Protein AF-A0A7R9ZR74-F1 (afdb_monomer_lite)

Secondary structure (DSSP, 8-state):
-HHHHHHHHHHHHHHHTTTTS-HHHHHHHHHHHHHHHHHHHH-GGGTT--HHHHHHHHHHHHHHTSTT--HHHHHHHHHHHHHHTT----HHHHHHHHHHHHHHHHHTT----TTS-HHHHHHHHHHHTT--STT----------------------

Sequence (157 aa):
THPRTSRMFAHYMLQLLSSSFDANLLETVKECIDIQMDHTMQHYAFVGVDASAIAMASILNALSCIPQISCDMLFQMEQLLAYATQLPCQSQSIRELRRELSVVLAQQNFQVDACIDKESALAAANKYGQQSWQQQQCKSTTSSRSVENSPTSTVRI

Structure (mmCIF, N/CA/C/O backbone):
data_AF-A0A7R9ZR74-F1
#
_entry.id   AF-A0A7R9ZR74-F1
#
loop_
_atom_site.group_PDB
_atom_site.id
_atom_site.type_symbol
_atom_site.label_atom_id
_atom_site.label_alt_id
_atom_site.label_comp_id
_atom_site.label_asym_id
_atom_site.label_entity_id
_atom_site.label_seq_id
_atom_site.pdbx_PDB_ins_code
_atom_site.Cartn_x
_atom_site.Cartn_y
_atom_site.Cartn_z
_atom_site.occupancy
_atom_site.B_iso_or_equiv
_atom_site.auth_seq_id
_atom_site.auth_comp_id
_atom_site.auth_asym_id
_atom_site.auth_atom_id
_atom_site.pdbx_PDB_model_num
ATOM 1 N N . THR A 1 1 ? 3.736 9.349 -15.197 1.00 51.91 1 THR A N 1
ATOM 2 C CA . THR A 1 1 ? 2.616 8.458 -15.595 1.00 51.91 1 THR A CA 1
ATOM 3 C C . THR A 1 1 ? 2.275 7.420 -14.535 1.00 51.91 1 THR A C 1
ATOM 5 O O . THR A 1 1 ? 1.091 7.221 -14.290 1.00 51.91 1 THR A O 1
ATOM 8 N N . HIS A 1 2 ? 3.255 6.823 -13.845 1.00 60.75 2 HIS A N 1
ATOM 9 C CA . HIS A 1 2 ? 3.001 5.869 -12.750 1.00 60.75 2 HIS A CA 1
ATOM 10 C C . HIS A 1 2 ? 2.072 6.352 -11.614 1.00 60.75 2 HIS A C 1
ATOM 12 O O . HIS A 1 2 ? 1.138 5.626 -11.306 1.00 60.75 2 HIS A O 1
ATOM 18 N N . PRO A 1 3 ? 2.200 7.562 -11.038 1.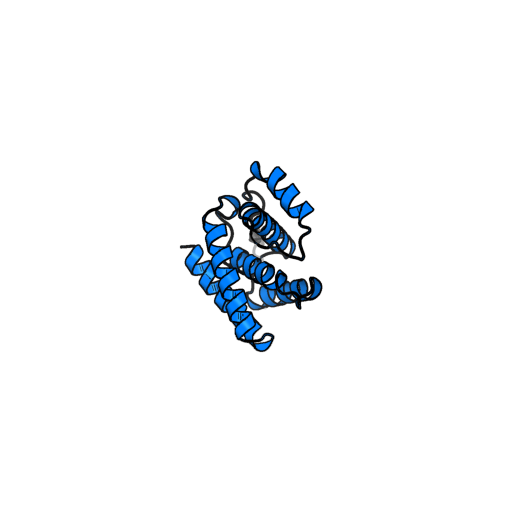00 62.06 3 PRO A N 1
ATOM 19 C CA . PRO A 1 3 ? 1.552 7.828 -9.751 1.00 62.06 3 PRO A CA 1
ATOM 20 C C . PRO A 1 3 ? 0.039 7.996 -9.818 1.00 62.06 3 PRO A C 1
ATOM 22 O O . PRO A 1 3 ? -0.695 7.472 -8.987 1.00 62.06 3 PRO A O 1
ATOM 25 N N . ARG A 1 4 ? -0.446 8.674 -10.862 1.00 75.69 4 ARG A N 1
ATOM 26 C CA . ARG A 1 4 ? -1.886 8.809 -11.108 1.00 75.69 4 ARG A CA 1
ATOM 27 C C . ARG A 1 4 ? -2.528 7.450 -11.403 1.00 75.69 4 ARG A C 1
ATOM 29 O O . ARG A 1 4 ? -3.654 7.212 -10.987 1.00 75.69 4 ARG A O 1
ATOM 36 N N . THR A 1 5 ? -1.801 6.565 -12.088 1.00 80.25 5 THR A N 1
ATOM 37 C CA . THR A 1 5 ? -2.263 5.209 -12.416 1.00 80.25 5 THR A CA 1
ATOM 38 C C . THR A 1 5 ? -2.282 4.321 -11.172 1.00 80.25 5 THR A C 1
ATOM 40 O O . THR A 1 5 ? -3.306 3.698 -10.912 1.00 80.25 5 THR A O 1
ATOM 43 N N . SER A 1 6 ? -1.215 4.328 -10.361 1.00 81.38 6 SER A N 1
ATOM 44 C CA . SER A 1 6 ? -1.155 3.605 -9.081 1.00 81.38 6 SER A CA 1
ATOM 45 C C . SER A 1 6 ? -2.264 4.051 -8.131 1.00 81.38 6 SER A C 1
ATOM 47 O O . SER A 1 6 ? -2.934 3.209 -7.546 1.00 81.38 6 SER A O 1
ATOM 49 N N . ARG A 1 7 ? -2.519 5.365 -8.037 1.00 84.12 7 ARG A N 1
ATOM 50 C CA . ARG A 1 7 ? -3.589 5.929 -7.203 1.00 84.12 7 ARG A CA 1
ATOM 51 C C . ARG A 1 7 ? -4.980 5.488 -7.657 1.00 84.12 7 ARG A C 1
ATOM 53 O O . ARG A 1 7 ? -5.733 4.951 -6.854 1.00 84.12 7 ARG A O 1
ATOM 60 N N . MET A 1 8 ? -5.311 5.655 -8.943 1.00 85.62 8 MET A N 1
ATOM 61 C CA . MET A 1 8 ? -6.611 5.207 -9.470 1.00 85.62 8 MET A CA 1
ATOM 62 C C . MET A 1 8 ? -6.814 3.701 -9.275 1.00 85.62 8 MET A C 1
ATOM 64 O O . MET A 1 8 ? -7.906 3.271 -8.918 1.00 85.62 8 MET A O 1
ATOM 68 N N . PHE A 1 9 ? -5.764 2.904 -9.487 1.00 86.81 9 PHE A N 1
ATOM 69 C CA . PHE A 1 9 ? -5.824 1.460 -9.289 1.00 86.81 9 PHE A CA 1
ATOM 70 C C . PHE A 1 9 ? -6.007 1.095 -7.811 1.00 86.81 9 PHE A C 1
ATOM 72 O O . PHE A 1 9 ? -6.816 0.228 -7.493 1.00 86.81 9 PHE A O 1
ATOM 79 N N . ALA A 1 10 ? -5.330 1.803 -6.903 1.00 86.69 10 ALA A N 1
ATOM 80 C CA . ALA A 1 10 ? -5.484 1.595 -5.470 1.00 86.69 10 ALA A CA 1
ATOM 81 C C . ALA A 1 10 ? -6.899 1.942 -4.984 1.00 86.69 10 ALA A C 1
ATOM 83 O O . ALA A 1 10 ? -7.500 1.178 -4.234 1.00 86.69 10 ALA A O 1
ATOM 84 N N . HIS A 1 11 ? -7.470 3.052 -5.457 1.00 89.44 11 HIS A N 1
ATOM 85 C CA . HIS A 1 11 ? -8.853 3.425 -5.141 1.00 89.44 11 HIS A CA 1
ATOM 86 C C . HIS A 1 11 ? -9.857 2.415 -5.704 1.00 89.44 11 HIS A C 1
ATOM 88 O O . HIS A 1 11 ? -10.799 2.044 -5.010 1.00 89.44 11 HIS A O 1
ATOM 94 N N . TYR A 1 12 ? -9.637 1.912 -6.923 1.00 89.75 12 TYR A N 1
ATOM 95 C CA . TYR A 1 12 ? -10.453 0.835 -7.488 1.00 89.75 12 TYR A CA 1
ATOM 96 C C . TYR A 1 12 ? -10.409 -0.429 -6.618 1.00 89.75 12 TYR A C 1
ATOM 98 O O . TYR A 1 12 ? -11.451 -0.991 -6.294 1.00 89.75 12 TYR A O 1
ATOM 106 N N . MET A 1 13 ? -9.220 -0.855 -6.188 1.00 87.75 13 MET A N 1
ATOM 107 C CA . MET A 1 13 ? -9.062 -2.014 -5.305 1.00 87.75 13 MET A CA 1
ATOM 108 C C . MET A 1 13 ? -9.700 -1.798 -3.929 1.00 87.75 13 MET A C 1
ATOM 110 O O . MET A 1 13 ? -10.336 -2.708 -3.406 1.00 87.75 13 MET A O 1
ATOM 114 N N . LEU A 1 14 ? -9.580 -0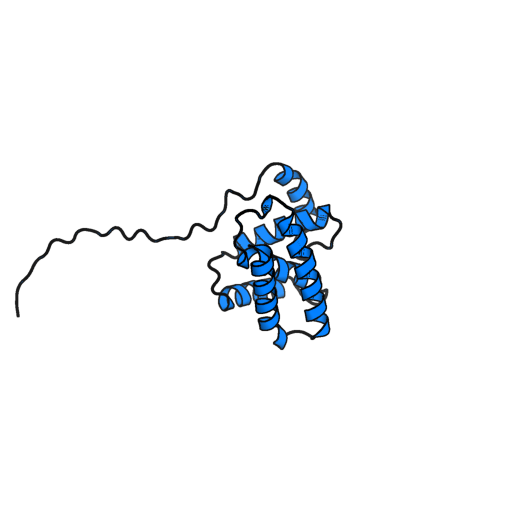.596 -3.360 1.00 89.62 14 LEU A N 1
ATOM 115 C CA . LEU A 1 14 ? -10.243 -0.238 -2.107 1.00 89.62 14 LEU A CA 1
ATOM 116 C C . LEU A 1 14 ? -11.772 -0.301 -2.244 1.00 89.62 14 LEU A C 1
ATOM 118 O O . LEU A 1 14 ? -12.450 -0.783 -1.340 1.00 89.62 14 LEU A O 1
ATOM 122 N N . GLN A 1 15 ? -12.311 0.095 -3.400 1.00 89.38 15 GLN A N 1
ATOM 123 C CA . GLN A 1 15 ? -13.738 -0.017 -3.696 1.00 89.38 15 GLN A CA 1
ATOM 124 C C . GLN A 1 15 ? -14.216 -1.477 -3.724 1.00 89.38 15 GLN A C 1
ATOM 126 O O . GLN A 1 15 ? -15.345 -1.752 -3.332 1.00 89.38 15 GLN A O 1
ATOM 131 N N . LEU A 1 16 ? -13.374 -2.438 -4.123 1.00 87.25 16 LEU A N 1
ATOM 132 C CA . LEU A 1 16 ? -13.728 -3.865 -4.055 1.00 87.25 16 LEU A CA 1
ATOM 133 C C . LEU A 1 16 ? -13.920 -4.344 -2.609 1.00 87.25 16 LEU A C 1
ATOM 135 O O . LEU A 1 16 ? -14.688 -5.272 -2.358 1.00 87.25 16 LEU A O 1
ATOM 139 N N . LEU A 1 17 ? -13.255 -3.689 -1.656 1.00 84.31 17 LEU A N 1
ATOM 140 C CA . LEU A 1 17 ? -13.381 -3.966 -0.229 1.00 84.31 17 LEU A CA 1
ATOM 141 C C . LEU A 1 17 ? -14.549 -3.212 0.420 1.00 84.31 17 LEU A C 1
ATOM 143 O O . LEU A 1 17 ? -14.823 -3.429 1.599 1.00 84.31 17 LEU A O 1
ATOM 147 N N . SER A 1 18 ? -15.269 -2.357 -0.318 1.00 87.81 18 SER A N 1
ATOM 148 C CA . SER A 1 18 ? -16.242 -1.438 0.281 1.00 87.81 18 SER A CA 1
ATOM 149 C C . SER A 1 18 ? -17.446 -2.125 0.924 1.00 87.81 18 SER A C 1
ATOM 151 O O . SER A 1 18 ? -18.127 -1.532 1.749 1.00 87.81 18 SER A O 1
ATOM 153 N N . SER A 1 19 ? -17.725 -3.373 0.543 1.00 87.62 19 SER A N 1
ATOM 154 C CA . SER A 1 19 ? -18.785 -4.184 1.155 1.00 87.62 19 SER A CA 1
ATOM 155 C C . SER A 1 19 ? -18.417 -4.720 2.544 1.00 87.62 19 SER A C 1
ATOM 157 O O . SER A 1 19 ? -19.305 -5.120 3.293 1.00 87.62 19 SER A O 1
ATOM 159 N N . SER A 1 20 ? -17.128 -4.703 2.896 1.00 85.88 20 SER A N 1
ATOM 160 C CA . SER A 1 20 ? -16.589 -5.298 4.124 1.00 85.88 20 SER A CA 1
ATOM 161 C C . SER A 1 20 ? -16.239 -4.272 5.206 1.00 85.88 20 SER A C 1
ATOM 163 O O . SER A 1 20 ? -15.902 -4.668 6.320 1.00 85.88 20 SER A O 1
ATOM 165 N N . PHE A 1 21 ? -16.294 -2.972 4.902 1.00 84.69 21 PHE A N 1
ATOM 166 C CA . PHE A 1 21 ? -15.822 -1.906 5.789 1.00 84.69 21 PHE A CA 1
ATOM 167 C C . PHE A 1 21 ? -16.774 -0.709 5.833 1.00 84.69 21 PHE A C 1
ATOM 169 O O . PHE A 1 21 ? -17.504 -0.439 4.883 1.00 84.69 21 PHE A O 1
ATOM 176 N N . ASP A 1 22 ? -16.729 0.030 6.944 1.00 89.88 22 ASP A N 1
ATOM 177 C CA . ASP A 1 22 ? -17.455 1.291 7.107 1.00 89.88 22 ASP A CA 1
ATOM 178 C C . ASP A 1 22 ? -16.958 2.363 6.120 1.00 89.88 22 ASP A C 1
ATOM 180 O O . ASP A 1 22 ? -15.762 2.464 5.841 1.00 89.88 22 ASP A O 1
ATOM 184 N N . ALA A 1 23 ? -17.869 3.201 5.622 1.00 86.06 23 ALA A N 1
ATOM 185 C CA . ALA A 1 23 ? -17.548 4.236 4.641 1.00 86.06 23 ALA A CA 1
ATOM 186 C C . ALA A 1 23 ? -16.554 5.286 5.169 1.00 86.06 23 ALA A C 1
ATOM 188 O O . ALA A 1 23 ? -15.687 5.729 4.417 1.00 86.06 23 ALA A O 1
ATOM 189 N N . ASN A 1 24 ? -16.630 5.654 6.454 1.00 87.00 24 ASN A N 1
ATOM 190 C CA . ASN A 1 24 ? -15.687 6.611 7.035 1.00 87.00 24 ASN A CA 1
ATOM 191 C C . ASN A 1 24 ? -14.292 5.991 7.161 1.00 87.00 24 ASN A C 1
ATOM 193 O O . ASN A 1 24 ? -13.294 6.653 6.886 1.00 87.00 24 ASN A O 1
ATOM 197 N N . LEU A 1 25 ? -14.226 4.704 7.520 1.00 86.50 25 LEU A N 1
ATOM 198 C CA . LEU A 1 25 ? -12.969 3.962 7.587 1.00 86.50 25 LEU A CA 1
ATOM 199 C C . LEU A 1 25 ? -12.308 3.866 6.208 1.00 86.50 25 LEU A C 1
ATOM 201 O O . LEU A 1 25 ? -11.104 4.076 6.090 1.00 86.50 25 LEU A O 1
ATOM 205 N N . LEU A 1 26 ? -13.090 3.592 5.162 1.00 88.38 26 LEU A N 1
ATOM 206 C CA . LEU A 1 26 ? -12.591 3.548 3.787 1.00 88.38 26 LEU A CA 1
ATOM 207 C C . LEU A 1 26 ? -12.052 4.905 3.326 1.00 88.38 26 LEU A C 1
ATOM 209 O O . LEU A 1 26 ? -11.008 4.937 2.679 1.00 88.38 26 LEU A O 1
ATOM 213 N N . GLU A 1 27 ? -12.701 6.017 3.683 1.00 88.25 27 GLU A N 1
ATOM 214 C CA . GLU A 1 27 ? -12.179 7.348 3.345 1.00 88.25 27 GLU A CA 1
ATOM 215 C C . GLU A 1 27 ? -10.859 7.633 4.082 1.00 88.25 27 GLU A C 1
ATOM 217 O O . GLU A 1 27 ? -9.909 8.104 3.464 1.00 88.25 27 GLU A O 1
ATOM 222 N N . THR A 1 28 ? -10.726 7.234 5.353 1.00 86.50 28 THR A N 1
ATOM 223 C CA . THR A 1 28 ? -9.439 7.322 6.070 1.00 86.50 28 THR A CA 1
ATOM 224 C C . THR A 1 28 ? -8.351 6.469 5.407 1.00 86.50 28 THR A C 1
ATOM 226 O O . THR A 1 28 ? -7.231 6.933 5.201 1.00 86.50 28 THR A O 1
ATOM 229 N N . VAL A 1 29 ? -8.662 5.228 5.016 1.00 89.19 29 VAL A N 1
ATOM 230 C CA . VAL A 1 29 ? -7.708 4.347 4.314 1.00 89.19 29 VAL A CA 1
ATOM 231 C C . VAL A 1 29 ? -7.271 4.962 2.990 1.00 89.19 29 VAL A C 1
ATOM 233 O O . VAL A 1 29 ? -6.094 4.907 2.638 1.00 89.19 29 VAL A O 1
ATOM 236 N N . LYS A 1 30 ? -8.201 5.573 2.261 1.00 90.56 30 LYS A N 1
ATOM 237 C CA . LYS A 1 30 ? -7.938 6.262 0.999 1.00 90.56 30 LYS A CA 1
ATOM 238 C C . LYS A 1 30 ? -7.001 7.458 1.179 1.00 90.56 30 LYS A C 1
ATOM 240 O O . LYS A 1 30 ? -6.043 7.572 0.417 1.00 90.56 30 LYS A O 1
ATOM 245 N N . GLU A 1 31 ? -7.219 8.290 2.197 1.00 89.00 31 GLU A N 1
ATOM 246 C CA . GLU A 1 31 ? -6.305 9.387 2.548 1.00 89.00 31 GLU A CA 1
ATOM 247 C C . GLU A 1 31 ? -4.900 8.860 2.881 1.00 89.00 31 GLU A C 1
ATOM 249 O O . GLU A 1 31 ? -3.900 9.378 2.379 1.00 89.00 31 GLU A O 1
ATOM 254 N N . CYS A 1 32 ? -4.807 7.775 3.660 1.00 88.25 32 CYS A N 1
ATOM 255 C CA . CYS A 1 32 ? -3.529 7.126 3.953 1.00 88.25 32 CYS A CA 1
ATOM 256 C C . CYS A 1 32 ? -2.838 6.609 2.685 1.00 88.25 32 CYS A C 1
ATOM 258 O O . CYS A 1 32 ? -1.636 6.817 2.519 1.00 88.25 32 CYS A O 1
ATOM 260 N N . ILE A 1 33 ? -3.575 5.963 1.779 1.00 90.44 33 ILE A N 1
ATOM 261 C CA . ILE A 1 33 ? -3.043 5.497 0.493 1.00 90.44 33 ILE A CA 1
ATOM 262 C C . ILE A 1 33 ? -2.496 6.675 -0.312 1.00 90.44 33 ILE A C 1
ATOM 264 O O . ILE A 1 33 ? -1.406 6.567 -0.867 1.00 90.44 33 ILE A O 1
ATOM 268 N N . ASP A 1 34 ? -3.211 7.799 -0.367 1.00 89.44 34 ASP A N 1
ATOM 269 C CA . ASP A 1 34 ? -2.781 8.961 -1.143 1.00 89.44 34 ASP A CA 1
ATOM 270 C C . ASP A 1 34 ? -1.456 9.540 -0.632 1.00 89.44 34 ASP A C 1
ATOM 272 O O . ASP A 1 34 ? -0.562 9.794 -1.446 1.00 89.44 34 ASP A O 1
ATOM 276 N N . ILE A 1 35 ? -1.294 9.637 0.692 1.00 86.38 35 ILE A N 1
ATOM 277 C CA . ILE A 1 35 ? -0.037 10.041 1.342 1.00 86.38 35 ILE A CA 1
ATOM 278 C C . ILE A 1 35 ? 1.084 9.042 1.029 1.00 86.38 35 ILE A C 1
ATOM 280 O O . ILE A 1 35 ? 2.181 9.427 0.621 1.00 86.38 35 ILE A O 1
ATOM 284 N N . GLN A 1 36 ? 0.824 7.740 1.180 1.00 87.88 36 GLN A N 1
ATOM 285 C CA . GLN A 1 36 ? 1.821 6.701 0.909 1.00 87.88 36 GLN A CA 1
ATOM 286 C C . GLN A 1 36 ? 2.269 6.710 -0.559 1.00 87.88 36 GLN A C 1
ATOM 288 O O . GLN A 1 36 ? 3.462 6.580 -0.839 1.00 87.88 36 GLN A O 1
ATOM 293 N N . MET A 1 37 ? 1.342 6.929 -1.497 1.00 88.06 37 MET A N 1
ATOM 294 C CA . MET A 1 37 ? 1.656 7.073 -2.920 1.00 88.06 37 MET A CA 1
ATOM 295 C C . MET A 1 37 ? 2.612 8.239 -3.161 1.00 88.06 37 MET A C 1
ATOM 297 O O . MET A 1 37 ? 3.608 8.057 -3.862 1.00 88.06 37 MET A O 1
ATOM 301 N N . ASP A 1 38 ? 2.374 9.398 -2.543 1.00 86.25 38 ASP A N 1
ATOM 302 C CA . ASP A 1 38 ? 3.250 10.564 -2.697 1.00 86.25 38 ASP A CA 1
ATOM 303 C C . ASP A 1 38 ? 4.678 10.283 -2.192 1.00 86.25 38 ASP A C 1
ATOM 305 O O . ASP A 1 38 ? 5.649 10.698 -2.828 1.00 86.25 38 ASP A O 1
ATOM 309 N N . HIS A 1 39 ? 4.837 9.494 -1.125 1.00 84.31 39 HIS A N 1
ATOM 310 C CA . HIS A 1 39 ? 6.158 9.074 -0.646 1.00 84.31 39 HIS A CA 1
ATOM 311 C C . HIS A 1 39 ? 6.850 8.071 -1.575 1.00 84.31 39 HIS A C 1
ATOM 313 O O . HIS A 1 39 ? 8.051 8.198 -1.828 1.00 84.31 39 HIS A O 1
ATOM 319 N N . THR A 1 40 ? 6.117 7.109 -2.145 1.00 83.31 40 THR A N 1
ATOM 320 C CA . THR A 1 40 ? 6.710 6.166 -3.114 1.00 83.31 40 THR A CA 1
ATOM 321 C C . THR A 1 40 ? 7.221 6.869 -4.370 1.00 83.31 40 THR A C 1
ATOM 323 O O . THR A 1 40 ? 8.212 6.440 -4.953 1.00 83.31 40 THR A O 1
ATOM 326 N N . MET A 1 41 ? 6.608 7.993 -4.761 1.00 75.88 41 MET A N 1
ATOM 327 C CA . MET A 1 41 ? 7.059 8.795 -5.903 1.00 75.88 41 MET A CA 1
ATOM 328 C C . MET A 1 41 ? 8.412 9.470 -5.684 1.00 75.88 41 MET A C 1
ATOM 330 O O . MET A 1 41 ? 9.130 9.723 -6.650 1.00 75.88 41 MET A O 1
ATOM 334 N N . GLN A 1 42 ? 8.728 9.821 -4.440 1.00 77.69 42 GLN A N 1
ATOM 335 C CA . GLN A 1 42 ? 9.927 10.585 -4.100 1.00 77.69 42 GLN A CA 1
ATOM 336 C C . GLN A 1 42 ? 11.142 9.682 -3.862 1.00 77.69 42 GLN A C 1
ATOM 338 O O . GLN A 1 42 ? 12.270 10.172 -3.827 1.00 77.69 42 GLN A O 1
ATOM 343 N N . HIS A 1 43 ? 10.932 8.370 -3.716 1.00 79.06 43 HIS A N 1
ATOM 344 C CA . HIS A 1 43 ? 11.973 7.441 -3.302 1.00 79.06 43 HIS A CA 1
ATOM 345 C C . HIS A 1 43 ? 12.427 6.524 -4.446 1.00 79.06 43 HIS A C 1
ATOM 347 O O . HIS A 1 43 ? 11.634 5.798 -5.047 1.00 79.06 43 HIS A O 1
ATOM 353 N N . TYR A 1 44 ? 13.738 6.508 -4.720 1.00 76.38 44 TYR A N 1
ATOM 354 C CA . TYR A 1 44 ? 14.326 5.759 -5.843 1.00 76.38 44 TYR A CA 1
ATOM 355 C C . TYR A 1 44 ? 14.053 4.246 -5.781 1.00 76.38 44 TYR A C 1
ATOM 357 O O . TYR A 1 44 ? 13.998 3.585 -6.815 1.00 76.38 44 TYR A O 1
ATOM 365 N N . ALA A 1 45 ? 13.828 3.702 -4.580 1.00 74.31 45 ALA A N 1
ATOM 366 C CA . ALA A 1 45 ? 13.518 2.286 -4.369 1.00 74.31 45 ALA A CA 1
ATOM 367 C C . ALA A 1 45 ? 12.269 1.801 -5.131 1.00 74.31 45 ALA A C 1
ATOM 369 O O . ALA A 1 45 ? 12.189 0.620 -5.448 1.00 74.31 45 ALA A O 1
ATOM 370 N N . PHE A 1 46 ? 11.328 2.690 -5.469 1.00 79.25 46 PHE A N 1
ATOM 371 C CA . PHE A 1 46 ? 10.098 2.318 -6.181 1.00 79.25 46 PHE A CA 1
ATOM 372 C C . PHE A 1 46 ? 10.163 2.554 -7.694 1.00 79.25 46 PHE A C 1
ATOM 374 O O . PHE A 1 46 ? 9.198 2.287 -8.415 1.00 79.25 46 PHE A O 1
ATOM 381 N N . VAL A 1 47 ? 11.294 3.047 -8.207 1.00 79.00 47 VAL A N 1
ATOM 382 C CA . VAL A 1 47 ? 11.477 3.266 -9.644 1.00 79.00 47 VAL A CA 1
ATOM 383 C C . VAL A 1 47 ? 11.512 1.916 -10.360 1.00 79.00 47 VAL A C 1
ATOM 385 O O . VAL A 1 47 ? 12.378 1.083 -10.104 1.00 79.00 47 VAL A O 1
ATOM 388 N N . GLY A 1 48 ? 10.576 1.709 -11.288 1.00 77.25 48 GLY A N 1
ATOM 389 C CA . GLY A 1 48 ? 10.457 0.464 -12.053 1.00 77.25 48 GLY A CA 1
ATOM 390 C C . GLY A 1 48 ? 9.645 -0.637 -11.364 1.00 77.25 48 GLY A C 1
ATOM 391 O O . GLY A 1 48 ? 9.575 -1.739 -11.904 1.00 77.25 48 GLY A O 1
ATOM 392 N N . VAL A 1 49 ? 9.025 -0.354 -10.212 1.00 79.75 49 VAL A N 1
ATOM 393 C CA . VAL A 1 49 ? 7.996 -1.222 -9.623 1.00 79.75 49 VAL A CA 1
ATOM 394 C C . VAL A 1 49 ? 6.674 -1.017 -10.371 1.00 79.75 49 VAL A C 1
ATOM 396 O O . VAL A 1 49 ? 6.290 0.114 -10.689 1.00 79.75 49 VAL A O 1
ATOM 399 N N . ASP A 1 50 ? 5.946 -2.105 -10.619 1.00 82.62 50 ASP A N 1
ATOM 400 C CA . ASP A 1 50 ? 4.618 -2.044 -11.225 1.00 82.62 50 ASP A CA 1
ATOM 401 C C . ASP A 1 50 ? 3.639 -1.226 -10.372 1.00 82.62 50 ASP A C 1
ATOM 403 O O . ASP A 1 50 ? 3.538 -1.389 -9.155 1.00 82.62 50 ASP A O 1
ATOM 407 N N . ALA A 1 51 ? 2.863 -0.360 -11.031 1.00 82.19 51 ALA A N 1
ATOM 408 C CA . ALA A 1 51 ? 1.907 0.539 -10.379 1.00 82.19 51 ALA A CA 1
ATOM 409 C C . ALA A 1 51 ? 0.903 -0.202 -9.479 1.00 82.19 51 ALA A C 1
ATOM 411 O O . ALA A 1 51 ? 0.526 0.277 -8.412 1.00 82.19 51 ALA A O 1
ATOM 412 N N . SER A 1 52 ? 0.495 -1.390 -9.909 1.00 85.00 52 SER A N 1
ATOM 413 C CA . SER A 1 52 ? -0.432 -2.265 -9.205 1.00 85.00 52 SER A CA 1
ATOM 414 C C . SER A 1 52 ? 0.178 -2.948 -7.979 1.00 85.00 52 SER A C 1
ATOM 416 O O . SER A 1 52 ? -0.521 -3.150 -6.989 1.00 85.00 52 SER A O 1
ATOM 418 N N . ALA A 1 53 ? 1.477 -3.258 -8.005 1.00 84.62 53 ALA A N 1
ATOM 419 C CA . ALA A 1 53 ? 2.188 -3.775 -6.840 1.00 84.62 53 ALA A CA 1
ATOM 420 C C . ALA A 1 53 ? 2.336 -2.684 -5.770 1.00 84.62 53 ALA A C 1
ATOM 422 O O . ALA A 1 53 ? 2.066 -2.942 -4.598 1.00 84.62 53 ALA A O 1
ATOM 423 N N . ILE A 1 54 ? 2.670 -1.451 -6.179 1.00 86.38 54 ILE A N 1
ATOM 424 C CA . ILE A 1 54 ? 2.682 -0.287 -5.277 1.00 86.38 54 ILE A CA 1
ATOM 425 C C . ILE A 1 54 ? 1.284 -0.076 -4.678 1.00 86.38 54 ILE A C 1
ATOM 427 O O . ILE A 1 54 ? 1.154 0.040 -3.464 1.00 86.38 54 ILE A O 1
ATOM 431 N N . ALA A 1 55 ? 0.231 -0.106 -5.505 1.00 88.81 55 ALA A N 1
ATOM 432 C CA . ALA A 1 55 ? -1.160 -0.006 -5.056 1.00 88.81 55 ALA A 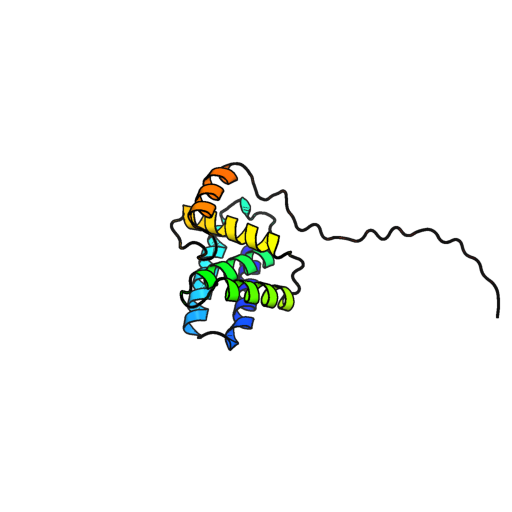CA 1
ATOM 433 C C . ALA A 1 55 ? -1.521 -1.060 -4.001 1.00 88.81 55 ALA A C 1
ATOM 435 O O . ALA A 1 55 ? -2.027 -0.709 -2.937 1.00 88.81 55 ALA A O 1
ATOM 436 N N . MET A 1 56 ? -1.209 -2.331 -4.265 1.00 89.75 56 MET A N 1
ATOM 437 C CA . MET A 1 56 ? -1.431 -3.429 -3.325 1.00 89.75 56 MET A CA 1
ATOM 438 C C . MET A 1 56 ? -0.699 -3.198 -1.998 1.00 89.75 56 MET A C 1
ATOM 440 O O . MET A 1 56 ? -1.302 -3.308 -0.932 1.00 89.75 56 MET A O 1
ATOM 444 N N . ALA A 1 57 ? 0.592 -2.857 -2.055 1.00 89.56 57 ALA A N 1
ATOM 445 C CA . ALA A 1 57 ? 1.399 -2.629 -0.862 1.00 89.56 57 ALA A CA 1
ATOM 446 C C . ALA A 1 57 ? 0.864 -1.460 -0.025 1.00 89.56 57 ALA A C 1
ATOM 448 O O . ALA A 1 57 ? 0.775 -1.588 1.194 1.00 89.56 57 ALA A O 1
ATOM 449 N N . SER A 1 58 ? 0.455 -0.359 -0.660 1.00 90.50 58 SER A N 1
ATOM 450 C CA . SER A 1 58 ? -0.097 0.796 0.050 1.00 90.50 58 SER A CA 1
ATOM 451 C C . SER A 1 58 ? -1.462 0.521 0.677 1.00 90.50 58 SER A C 1
ATOM 453 O O . SER A 1 58 ? -1.706 0.944 1.802 1.00 90.50 58 SER A O 1
ATOM 455 N N . ILE A 1 59 ? -2.345 -0.228 0.006 1.00 91.81 59 ILE A N 1
ATOM 456 C CA . ILE A 1 59 ? -3.635 -0.624 0.595 1.00 91.81 59 ILE A CA 1
ATOM 457 C C . ILE A 1 59 ? -3.404 -1.484 1.833 1.00 91.81 59 ILE A C 1
ATOM 459 O O . ILE A 1 59 ? -3.949 -1.195 2.893 1.00 91.81 59 ILE A O 1
ATOM 463 N N . LEU A 1 60 ? -2.579 -2.525 1.716 1.00 91.25 60 LEU A N 1
ATOM 464 C CA . LEU A 1 60 ? -2.316 -3.440 2.825 1.00 91.25 60 LEU A CA 1
ATOM 465 C C . LEU A 1 60 ? -1.611 -2.735 3.989 1.00 91.25 60 LEU A C 1
ATOM 467 O O . LEU A 1 60 ? -1.941 -2.991 5.143 1.00 91.25 60 LEU A O 1
ATOM 471 N N . ASN A 1 61 ? -0.687 -1.816 3.706 1.00 90.88 61 ASN A N 1
ATOM 472 C CA . ASN A 1 61 ? -0.036 -1.024 4.743 1.00 90.88 61 ASN A CA 1
ATOM 473 C C . ASN A 1 61 ? -1.040 -0.081 5.433 1.00 90.88 61 ASN A C 1
ATOM 475 O O . ASN A 1 61 ? -1.161 -0.102 6.654 1.00 90.88 61 ASN A O 1
ATOM 479 N N . ALA A 1 62 ? -1.848 0.667 4.674 1.00 90.06 62 ALA A N 1
ATOM 480 C CA . ALA A 1 62 ? -2.889 1.530 5.239 1.00 90.06 62 ALA A CA 1
ATOM 481 C C . ALA A 1 62 ? -3.909 0.752 6.092 1.00 90.06 62 ALA A C 1
ATOM 483 O O . ALA A 1 62 ? -4.252 1.186 7.190 1.00 90.06 62 ALA A O 1
ATOM 484 N N . LEU A 1 63 ? -4.344 -0.424 5.629 1.00 90.25 63 LEU A N 1
ATOM 485 C CA . LEU A 1 63 ? -5.234 -1.303 6.388 1.00 90.25 63 LEU A CA 1
ATOM 486 C C . LEU A 1 63 ? -4.568 -1.830 7.668 1.00 90.25 63 LEU A C 1
ATOM 488 O O . LEU A 1 63 ? -5.230 -1.961 8.690 1.00 90.25 63 LEU A O 1
ATOM 492 N N . SER A 1 64 ? -3.261 -2.088 7.653 1.00 90.06 64 SER A N 1
ATOM 493 C CA . SER A 1 64 ? -2.544 -2.573 8.840 1.00 90.06 64 SER A CA 1
ATOM 494 C C . SER A 1 64 ? -2.452 -1.579 9.988 1.00 90.06 64 SER A C 1
ATOM 496 O O . SER A 1 64 ? -2.278 -1.989 11.131 1.00 90.06 64 SER A O 1
ATOM 498 N N . CYS A 1 65 ? -2.632 -0.290 9.714 1.00 82.69 65 CYS A N 1
ATOM 499 C CA . CYS A 1 65 ? -2.680 0.735 10.750 1.00 82.69 65 CYS A CA 1
ATOM 500 C C . CYS A 1 65 ? -4.043 0.796 11.464 1.00 82.69 65 CYS A C 1
ATOM 502 O O . CYS A 1 65 ? -4.192 1.528 12.442 1.00 82.69 65 CYS A O 1
ATOM 504 N N . ILE A 1 66 ? -5.045 0.041 10.998 1.00 83.94 66 ILE A N 1
ATOM 505 C CA . ILE A 1 66 ? -6.369 -0.024 11.618 1.00 83.94 66 ILE A CA 1
ATOM 506 C C . ILE A 1 66 ? -6.327 -1.028 12.781 1.00 83.94 66 ILE A C 1
ATOM 508 O O . ILE A 1 66 ? -6.118 -2.216 12.538 1.00 83.94 66 ILE A O 1
ATOM 512 N N . PRO A 1 67 ? -6.607 -0.615 14.034 1.00 78.75 67 PRO A N 1
ATOM 513 C CA . PRO A 1 67 ? -6.508 -1.496 15.203 1.00 78.75 67 PRO A CA 1
ATOM 514 C C . PRO A 1 67 ? -7.381 -2.757 15.133 1.00 78.75 67 PRO A C 1
ATOM 516 O O . PRO A 1 67 ? -7.082 -3.756 15.781 1.00 78.75 67 PRO A O 1
ATOM 519 N N . GLN A 1 68 ? -8.483 -2.709 14.380 1.00 82.56 68 GLN A N 1
ATOM 520 C CA . GLN A 1 68 ? -9.403 -3.833 14.204 1.00 82.56 68 GLN A CA 1
ATOM 521 C C . GLN A 1 68 ? -8.911 -4.872 13.184 1.00 82.56 68 GLN A C 1
ATOM 523 O O . GLN A 1 68 ? -9.487 -5.956 13.109 1.00 82.56 68 GLN A O 1
ATOM 528 N N . ILE A 1 69 ? -7.886 -4.560 12.387 1.00 84.69 69 ILE A N 1
ATOM 529 C CA . ILE A 1 69 ? -7.381 -5.445 11.338 1.00 84.69 69 ILE A CA 1
ATOM 530 C C . ILE A 1 69 ? -6.181 -6.229 11.871 1.00 84.69 69 ILE A C 1
ATOM 532 O O . ILE A 1 69 ? -5.136 -5.668 12.187 1.00 84.69 69 ILE A O 1
ATOM 536 N N . SER A 1 70 ? -6.322 -7.554 11.946 1.00 88.62 70 SER A N 1
ATOM 537 C CA . SER A 1 70 ? -5.215 -8.442 12.309 1.00 88.62 70 SER A CA 1
ATOM 538 C C . SER A 1 70 ? -4.316 -8.762 11.110 1.00 88.62 70 SER A C 1
ATOM 540 O O . SER A 1 70 ? -4.713 -8.647 9.947 1.00 88.62 70 SER A O 1
ATOM 542 N N . CYS A 1 71 ? -3.103 -9.246 11.382 1.00 87.12 71 CYS A N 1
ATOM 543 C CA . CYS A 1 71 ? -2.175 -9.666 10.330 1.00 87.12 71 CYS A CA 1
ATOM 544 C C . CYS A 1 71 ? -2.681 -10.850 9.503 1.00 87.12 71 CYS A C 1
ATOM 546 O O . CYS A 1 71 ? -2.420 -10.910 8.300 1.00 87.12 71 CYS A O 1
ATOM 548 N N . ASP A 1 72 ? -3.465 -11.740 10.109 1.00 87.12 72 ASP A N 1
ATOM 549 C CA . ASP A 1 72 ? -4.111 -12.835 9.387 1.00 87.12 72 ASP A CA 1
ATOM 550 C C . ASP A 1 72 ? -5.191 -12.311 8.431 1.00 87.12 72 ASP A C 1
ATOM 552 O O . ASP A 1 72 ? -5.271 -12.762 7.288 1.00 87.12 72 ASP A O 1
ATOM 556 N N . MET A 1 73 ? -5.978 -11.309 8.853 1.00 88.88 73 MET A N 1
ATOM 557 C CA . MET A 1 73 ? -6.962 -10.651 7.983 1.00 88.88 73 MET A CA 1
ATOM 558 C C . MET A 1 73 ? -6.282 -9.957 6.803 1.00 88.88 73 MET A C 1
ATOM 560 O O . MET A 1 73 ? -6.738 -10.091 5.670 1.00 88.88 73 MET A O 1
ATOM 564 N N . LEU A 1 74 ? -5.158 -9.276 7.039 1.00 87.94 74 LEU A N 1
ATOM 565 C CA . LEU A 1 74 ? -4.363 -8.667 5.969 1.00 87.94 74 LEU A CA 1
ATOM 566 C C . LEU A 1 74 ? -3.840 -9.687 4.974 1.00 87.94 74 LEU A C 1
ATOM 568 O O . LEU A 1 74 ? -3.876 -9.435 3.774 1.00 87.94 74 LEU A O 1
ATOM 572 N N . PHE A 1 75 ? -3.365 -10.835 5.453 1.00 86.19 75 PHE A N 1
ATOM 573 C CA . PHE A 1 75 ? -2.890 -11.893 4.571 1.00 86.19 75 PHE A CA 1
ATOM 574 C C . PHE A 1 75 ? -4.024 -12.462 3.706 1.00 86.19 75 PHE A C 1
ATOM 576 O O . PHE A 1 75 ? -3.842 -12.679 2.509 1.00 86.19 75 PHE A O 1
ATOM 583 N N . GLN A 1 76 ? -5.218 -12.643 4.276 1.00 86.12 76 GLN A N 1
ATOM 584 C CA . GLN A 1 76 ? -6.400 -13.053 3.512 1.00 86.12 76 GLN A CA 1
ATOM 585 C C . GLN A 1 76 ? -6.817 -11.988 2.485 1.00 86.12 76 GLN A C 1
ATOM 587 O O . GLN A 1 76 ? -7.126 -12.321 1.341 1.00 86.12 76 GLN A O 1
ATOM 592 N N . MET A 1 77 ? -6.779 -10.706 2.860 1.00 87.69 77 MET A N 1
ATOM 593 C CA . MET A 1 77 ? -7.071 -9.591 1.953 1.00 87.69 77 MET A CA 1
ATOM 594 C C . MET A 1 77 ? -6.053 -9.495 0.817 1.00 87.69 77 MET A C 1
ATOM 596 O O . MET A 1 77 ? -6.452 -9.280 -0.322 1.00 87.69 77 MET A O 1
ATOM 600 N N . GLU A 1 78 ? -4.765 -9.712 1.088 1.00 87.81 78 GLU A N 1
ATOM 601 C CA . GLU A 1 78 ? -3.715 -9.767 0.064 1.00 87.81 78 GLU A CA 1
ATOM 602 C C . GLU A 1 78 ? -4.028 -10.836 -0.990 1.00 87.81 78 GLU A C 1
ATOM 604 O O . GLU A 1 78 ? -3.983 -10.549 -2.185 1.00 87.81 78 GLU A O 1
ATOM 609 N N . GLN A 1 79 ? -4.413 -12.045 -0.565 1.00 84.38 79 GLN A N 1
ATOM 610 C CA . GLN A 1 79 ? -4.785 -13.122 -1.488 1.00 84.38 79 GLN A CA 1
ATOM 611 C C . GLN A 1 79 ? -6.035 -12.785 -2.309 1.00 84.38 79 GLN A C 1
ATOM 613 O O . GLN A 1 79 ? -6.047 -12.996 -3.523 1.00 84.38 79 GLN A O 1
ATOM 618 N N . LEU A 1 80 ? -7.073 -12.240 -1.665 1.00 83.75 80 LEU A N 1
ATOM 619 C CA . LEU A 1 80 ? -8.312 -11.836 -2.336 1.00 83.75 80 LEU A CA 1
ATOM 620 C C . LEU A 1 80 ? -8.059 -10.747 -3.375 1.00 83.75 80 LEU A C 1
ATOM 622 O O . LEU A 1 80 ? -8.534 -10.845 -4.505 1.00 83.75 80 LEU A O 1
ATOM 626 N N . LEU A 1 81 ? -7.288 -9.726 -3.008 1.00 83.38 81 LEU A N 1
ATOM 627 C CA . LEU A 1 81 ? -6.942 -8.633 -3.900 1.00 83.38 81 LEU A CA 1
ATOM 628 C C . LEU A 1 81 ? -6.063 -9.123 -5.052 1.00 83.38 81 LEU A C 1
ATOM 630 O O . LEU A 1 81 ? -6.322 -8.750 -6.195 1.00 83.38 81 LEU A O 1
ATOM 634 N N . ALA A 1 82 ? -5.065 -9.975 -4.791 1.00 82.88 82 ALA A N 1
ATOM 635 C CA . ALA A 1 82 ? -4.209 -10.547 -5.832 1.00 82.88 82 ALA A CA 1
ATOM 636 C C . ALA A 1 82 ? -5.028 -11.358 -6.849 1.00 82.88 82 ALA A C 1
ATOM 638 O O . ALA A 1 82 ? -4.853 -11.190 -8.057 1.00 82.88 82 ALA A O 1
ATOM 639 N N . TYR A 1 83 ? -5.978 -12.163 -6.365 1.00 82.06 83 TYR A N 1
ATOM 640 C CA . TYR A 1 83 ? -6.915 -12.899 -7.211 1.00 82.06 83 TYR A CA 1
ATOM 641 C C . TYR A 1 83 ? -7.831 -11.962 -8.016 1.00 82.06 83 TYR A C 1
ATOM 643 O O . TYR A 1 83 ? -7.915 -12.080 -9.238 1.00 82.06 83 TYR A O 1
ATOM 651 N N . ALA A 1 84 ? -8.479 -10.994 -7.358 1.00 77.88 84 ALA A N 1
ATOM 652 C CA . ALA A 1 84 ? -9.438 -10.082 -7.986 1.00 77.88 84 ALA A CA 1
ATOM 653 C C . ALA A 1 84 ? -8.805 -9.172 -9.050 1.00 77.88 84 ALA A C 1
ATOM 655 O O . ALA A 1 84 ? -9.462 -8.781 -10.013 1.00 77.88 84 ALA A O 1
ATOM 656 N N . THR A 1 85 ? -7.525 -8.844 -8.887 1.00 74.94 85 THR A N 1
ATOM 657 C CA . THR A 1 85 ? -6.777 -7.976 -9.806 1.00 74.94 85 THR A CA 1
ATOM 658 C C . THR A 1 85 ? -5.943 -8.738 -10.831 1.00 74.94 85 THR A C 1
ATOM 660 O O . THR A 1 85 ? -5.308 -8.104 -11.672 1.00 74.94 85 THR A O 1
ATOM 663 N N . GLN A 1 86 ? -5.952 -10.078 -10.783 1.00 79.56 86 GLN A N 1
ATOM 664 C CA . GLN A 1 86 ? -5.139 -10.955 -11.633 1.00 79.56 86 GLN A CA 1
ATOM 665 C C . GLN A 1 86 ? -3.654 -10.565 -11.643 1.00 79.56 86 GLN A C 1
ATOM 667 O O . GLN A 1 86 ? -2.975 -10.660 -12.669 1.00 79.56 86 GLN A O 1
ATOM 672 N N . LEU A 1 87 ? -3.142 -10.087 -10.507 1.00 69.94 87 LEU A N 1
ATOM 673 C CA . LEU A 1 87 ? -1.765 -9.630 -10.443 1.00 69.94 87 LEU A CA 1
ATOM 674 C C . LEU A 1 87 ? -0.806 -10.822 -10.461 1.00 69.94 87 LEU A C 1
ATOM 676 O O . LEU A 1 87 ? -0.922 -11.703 -9.611 1.00 69.94 87 LEU A O 1
ATOM 680 N N . PRO A 1 88 ? 0.188 -10.844 -11.368 1.00 60.19 88 PRO A N 1
ATOM 681 C CA . PRO A 1 88 ? 1.172 -11.923 -11.429 1.00 60.19 88 PRO A CA 1
ATOM 682 C C . PRO A 1 88 ? 2.209 -11.856 -10.292 1.00 60.19 88 PRO A C 1
ATOM 684 O O . PRO A 1 88 ? 3.139 -12.662 -10.260 1.00 60.19 88 PRO A O 1
ATOM 687 N N . CYS A 1 89 ? 2.096 -10.890 -9.374 1.00 59.47 89 CYS A N 1
ATOM 688 C CA . CYS A 1 89 ? 3.045 -10.699 -8.284 1.00 59.47 89 CYS A CA 1
ATOM 689 C C . CYS A 1 89 ? 2.903 -11.796 -7.222 1.00 59.47 89 CYS A C 1
ATOM 691 O O . CYS A 1 89 ? 1.814 -12.062 -6.718 1.00 59.47 89 CYS A O 1
ATOM 693 N N . GLN A 1 90 ? 4.027 -12.405 -6.840 1.00 65.19 90 GLN A N 1
ATOM 694 C CA . GLN A 1 90 ? 4.065 -13.364 -5.738 1.00 65.19 90 GLN A CA 1
ATOM 695 C C . GLN A 1 90 ? 3.896 -12.641 -4.393 1.00 65.19 90 GLN A C 1
ATOM 697 O O . GLN A 1 90 ? 4.442 -11.555 -4.197 1.00 65.19 90 GLN A O 1
ATOM 702 N N . SER A 1 91 ? 3.203 -13.272 -3.438 1.00 63.34 91 SER A N 1
ATOM 703 C CA . SER A 1 91 ? 2.982 -12.731 -2.080 1.00 63.34 91 SER A CA 1
ATOM 704 C C . SER A 1 91 ? 4.286 -12.313 -1.379 1.00 63.34 91 SER A C 1
ATOM 706 O O . SER A 1 91 ? 4.350 -11.287 -0.700 1.00 63.34 91 SER A O 1
ATOM 708 N N . GLN A 1 92 ? 5.377 -13.049 -1.618 1.00 60.28 92 GLN A N 1
ATOM 709 C CA . GLN A 1 92 ? 6.696 -12.708 -1.084 1.00 60.28 92 GLN A CA 1
ATOM 710 C C . GLN A 1 92 ? 7.189 -11.330 -1.567 1.00 60.28 92 GLN A C 1
ATOM 712 O O . GLN A 1 92 ? 7.686 -10.546 -0.762 1.00 60.28 92 GLN A O 1
ATOM 717 N N . SER A 1 93 ? 6.969 -10.993 -2.840 1.00 77.81 93 SER A N 1
ATOM 718 C CA . SER A 1 93 ? 7.371 -9.708 -3.425 1.00 77.81 93 SER A CA 1
ATOM 719 C C . SER A 1 93 ? 6.542 -8.535 -2.893 1.00 77.81 93 SER A C 1
ATOM 721 O O . SER A 1 93 ? 7.075 -7.447 -2.688 1.00 77.81 93 SER A O 1
ATOM 723 N N . ILE A 1 94 ? 5.248 -8.743 -2.621 1.00 80.81 94 ILE A N 1
ATOM 724 C CA . ILE A 1 94 ? 4.383 -7.709 -2.024 1.00 80.81 94 ILE A CA 1
ATOM 725 C C . ILE A 1 94 ? 4.777 -7.440 -0.572 1.00 80.81 94 ILE A C 1
ATOM 727 O O . ILE A 1 94 ? 4.821 -6.286 -0.151 1.00 80.81 94 ILE A O 1
ATOM 731 N N . ARG A 1 95 ? 5.130 -8.480 0.190 1.00 80.06 95 ARG A N 1
ATOM 732 C CA . ARG A 1 95 ? 5.625 -8.324 1.563 1.00 80.06 95 ARG A CA 1
ATOM 733 C C . ARG A 1 95 ? 6.938 -7.543 1.622 1.00 80.06 95 ARG A C 1
ATOM 735 O O . ARG A 1 95 ? 7.095 -6.682 2.484 1.00 80.06 95 ARG A O 1
ATOM 742 N N . GLU A 1 96 ? 7.866 -7.820 0.712 1.00 81.12 96 GLU A N 1
ATOM 743 C CA . GLU A 1 96 ? 9.115 -7.060 0.588 1.00 81.12 96 GLU A CA 1
ATOM 744 C C . GLU A 1 96 ? 8.841 -5.600 0.214 1.00 81.12 96 GLU A C 1
ATOM 746 O O . GLU A 1 96 ? 9.375 -4.694 0.849 1.00 81.12 96 GLU A O 1
ATOM 751 N N . LEU A 1 97 ? 7.925 -5.356 -0.726 1.00 85.12 97 LEU A N 1
ATOM 752 C CA . LEU A 1 97 ? 7.529 -4.002 -1.111 1.00 85.12 97 LEU A CA 1
ATOM 753 C C . LEU A 1 97 ? 6.860 -3.232 0.041 1.00 85.12 97 LEU A C 1
ATOM 755 O O . LEU A 1 97 ? 7.140 -2.050 0.234 1.00 85.12 97 LEU A O 1
ATOM 759 N N . ARG A 1 98 ? 6.026 -3.899 0.849 1.00 87.50 98 ARG A N 1
ATOM 760 C CA . ARG A 1 98 ? 5.461 -3.330 2.085 1.00 87.50 98 ARG A CA 1
ATOM 761 C C . ARG A 1 98 ? 6.548 -2.992 3.099 1.00 87.50 98 ARG A C 1
ATOM 763 O O . ARG A 1 98 ? 6.452 -1.960 3.754 1.00 87.50 98 ARG A O 1
ATOM 770 N N . ARG A 1 99 ? 7.597 -3.815 3.216 1.00 84.69 99 ARG A N 1
ATOM 771 C CA . ARG A 1 99 ? 8.746 -3.524 4.089 1.00 84.69 99 ARG A CA 1
ATOM 772 C C . ARG A 1 99 ? 9.507 -2.286 3.619 1.00 84.69 99 ARG A C 1
ATOM 774 O O . ARG A 1 99 ? 9.778 -1.420 4.443 1.00 84.69 99 ARG A O 1
ATOM 781 N N . GLU A 1 100 ? 9.800 -2.174 2.326 1.00 84.06 100 GLU A N 1
ATOM 782 C CA . GLU A 1 100 ? 10.439 -0.980 1.749 1.00 84.06 100 GLU A CA 1
ATOM 783 C C . GLU A 1 100 ? 9.571 0.275 1.933 1.00 84.06 100 GLU A C 1
ATOM 785 O O . GLU A 1 100 ? 10.064 1.341 2.296 1.00 84.06 100 GLU A O 1
ATOM 790 N N . LEU A 1 101 ? 8.252 0.158 1.759 1.00 86.94 101 LEU A N 1
ATOM 791 C CA . LEU A 1 101 ? 7.324 1.258 2.022 1.00 86.94 101 LEU A CA 1
ATOM 792 C C . LEU A 1 101 ? 7.350 1.674 3.496 1.00 86.94 101 LEU A C 1
ATOM 794 O O . LEU A 1 101 ? 7.473 2.855 3.805 1.00 86.94 101 LEU A O 1
ATOM 798 N N . SER A 1 102 ? 7.308 0.705 4.404 1.00 86.69 102 SER A N 1
ATOM 799 C CA . SER A 1 102 ? 7.422 0.920 5.846 1.00 86.69 102 SER A CA 1
ATOM 800 C C . SER A 1 102 ? 8.734 1.595 6.250 1.00 86.69 102 SER A C 1
ATOM 802 O O . SER A 1 102 ? 8.724 2.471 7.111 1.00 86.69 102 SER A O 1
ATOM 804 N N . VAL A 1 103 ? 9.851 1.257 5.601 1.00 84.31 103 VAL A N 1
ATOM 805 C CA . VAL A 1 103 ? 11.140 1.949 5.771 1.00 84.31 103 VAL A CA 1
ATOM 806 C C . VAL A 1 103 ? 11.015 3.430 5.419 1.00 84.31 103 VAL A C 1
ATOM 808 O O . VAL A 1 103 ? 11.384 4.288 6.221 1.00 84.31 103 VAL A O 1
ATOM 811 N N . VAL A 1 104 ? 10.472 3.733 4.238 1.00 84.00 104 VAL A N 1
ATOM 812 C CA . VAL A 1 104 ? 10.341 5.113 3.752 1.00 84.00 104 VAL A CA 1
ATOM 813 C C . VAL A 1 104 ? 9.396 5.925 4.634 1.00 84.00 104 VAL A C 1
ATOM 815 O O . VAL A 1 104 ? 9.705 7.063 4.982 1.00 84.00 104 VAL A O 1
ATOM 818 N N . LEU A 1 105 ? 8.282 5.333 5.064 1.00 83.75 105 LEU A N 1
ATOM 819 C CA . LEU A 1 105 ? 7.342 5.970 5.986 1.00 83.75 105 LEU A CA 1
ATOM 820 C C . LEU A 1 105 ? 7.970 6.219 7.363 1.00 83.75 105 LEU A C 1
ATOM 822 O O . LEU A 1 105 ? 7.820 7.310 7.912 1.00 83.75 105 LEU A O 1
ATOM 826 N N . ALA A 1 106 ? 8.732 5.259 7.897 1.00 81.56 106 ALA A N 1
ATOM 827 C CA . ALA A 1 106 ? 9.408 5.402 9.185 1.00 81.56 106 ALA A CA 1
ATOM 828 C C . ALA A 1 106 ? 10.460 6.524 9.171 1.00 81.56 106 ALA A C 1
ATOM 830 O O . ALA A 1 106 ? 10.533 7.299 10.123 1.00 81.56 106 ALA A O 1
ATOM 831 N N . GLN A 1 107 ? 11.230 6.662 8.085 1.00 80.38 107 GLN A N 1
ATOM 832 C CA . GLN A 1 107 ? 12.179 7.774 7.908 1.00 80.38 107 GLN A CA 1
ATOM 833 C C . GLN A 1 107 ? 11.491 9.148 7.918 1.00 80.38 107 GLN A C 1
ATOM 835 O O . GLN A 1 107 ? 12.107 10.149 8.277 1.00 80.38 107 GLN A O 1
ATOM 840 N N . GLN A 1 108 ? 10.214 9.188 7.544 1.00 79.00 108 GLN A N 1
ATOM 841 C CA . GLN A 1 108 ? 9.382 10.387 7.506 1.00 79.00 108 GLN A CA 1
ATOM 842 C C . GLN A 1 108 ? 8.498 10.538 8.764 1.00 79.00 108 GLN A C 1
ATOM 844 O O . GLN A 1 108 ? 7.645 11.419 8.812 1.00 79.00 108 GLN A O 1
ATOM 849 N N . ASN A 1 109 ? 8.714 9.715 9.801 1.00 79.31 109 ASN A N 1
ATOM 850 C CA . ASN A 1 109 ? 7.943 9.677 11.054 1.00 79.31 109 ASN A CA 1
ATOM 851 C C . ASN A 1 109 ? 6.447 9.333 10.897 1.00 79.31 109 ASN A C 1
ATOM 853 O O . ASN A 1 109 ? 5.635 9.699 11.749 1.00 79.31 109 ASN A O 1
ATOM 857 N N . PHE A 1 110 ? 6.072 8.607 9.844 1.00 80.06 110 PHE A N 1
ATOM 858 C CA . PHE A 1 110 ? 4.712 8.091 9.678 1.00 80.06 110 PHE A CA 1
ATOM 859 C C . PHE A 1 110 ? 4.512 6.750 10.392 1.00 80.06 110 PHE A C 1
ATOM 861 O O . PHE A 1 110 ? 5.469 6.068 10.773 1.00 80.06 110 PHE A O 1
ATOM 868 N N . GLN A 1 111 ? 3.241 6.372 10.578 1.00 72.38 111 GLN A N 1
ATOM 869 C CA . GLN A 1 111 ? 2.894 5.046 11.083 1.00 72.38 111 GLN A CA 1
ATOM 870 C C . GLN A 1 111 ? 3.385 3.964 10.119 1.00 72.38 111 GLN A C 1
ATOM 872 O O . GLN A 1 111 ? 3.319 4.111 8.898 1.00 72.38 111 GLN A O 1
ATOM 877 N N . VAL A 1 112 ? 3.911 2.899 10.711 1.00 75.44 112 VAL A N 1
ATOM 878 C CA . VAL A 1 112 ? 4.553 1.783 10.025 1.00 75.44 112 VAL A CA 1
ATOM 879 C C . VAL A 1 112 ? 3.621 0.583 10.106 1.00 75.44 112 VAL A C 1
ATOM 881 O O . VAL A 1 112 ? 2.893 0.449 11.089 1.00 75.44 112 VAL A O 1
ATOM 884 N N . ASP A 1 113 ? 3.673 -0.278 9.096 1.00 75.31 113 ASP A N 1
ATOM 885 C CA . ASP A 1 113 ? 2.836 -1.468 8.995 1.00 75.31 113 ASP A CA 1
ATOM 886 C C . ASP A 1 113 ? 2.862 -2.292 10.290 1.00 75.31 113 ASP A C 1
ATOM 888 O O . ASP A 1 113 ? 3.917 -2.798 10.673 1.00 75.31 113 ASP A O 1
ATOM 892 N N . ALA A 1 114 ? 1.718 -2.440 10.965 1.00 73.06 114 ALA A N 1
ATOM 893 C CA . ALA A 1 114 ? 1.648 -3.120 12.262 1.00 73.06 114 ALA A CA 1
ATOM 894 C C . ALA A 1 114 ? 2.034 -4.609 12.181 1.00 73.06 114 ALA A C 1
ATOM 896 O O . ALA A 1 114 ? 2.361 -5.227 13.194 1.00 73.06 114 ALA A O 1
ATOM 897 N N . CYS A 1 115 ? 2.018 -5.183 10.976 1.00 79.88 115 CYS A N 1
ATOM 898 C CA . CYS A 1 115 ? 2.403 -6.565 10.710 1.00 79.88 115 CYS A CA 1
ATOM 899 C C . CYS A 1 115 ? 3.868 -6.722 10.309 1.00 79.88 115 CYS A C 1
ATOM 901 O O . CYS A 1 115 ? 4.328 -7.841 10.063 1.00 79.88 115 CYS A O 1
ATOM 903 N N . ILE A 1 116 ? 4.610 -5.618 10.250 1.00 71.56 116 ILE A N 1
ATOM 904 C CA . ILE A 1 116 ? 6.050 -5.597 10.051 1.00 71.56 116 ILE A CA 1
ATOM 905 C C . ILE A 1 116 ? 6.667 -5.045 11.330 1.00 71.56 116 ILE A C 1
ATOM 907 O O . ILE A 1 116 ? 6.446 -3.900 11.706 1.00 71.56 116 ILE A O 1
ATOM 911 N N . ASP A 1 117 ? 7.473 -5.865 12.000 1.00 65.75 117 ASP A N 1
ATOM 912 C CA . ASP A 1 117 ? 8.176 -5.445 13.209 1.00 65.75 117 ASP A CA 1
ATOM 913 C C . ASP A 1 117 ? 8.974 -4.149 12.951 1.00 65.75 117 ASP A C 1
ATOM 915 O O . ASP A 1 117 ? 9.782 -4.075 12.017 1.00 65.75 117 ASP A O 1
ATOM 919 N N . LYS A 1 118 ? 8.731 -3.123 13.774 1.00 57.12 118 LYS A N 1
ATOM 920 C CA . LYS A 1 118 ? 9.334 -1.790 13.662 1.00 57.12 118 LYS A CA 1
ATOM 921 C C . LYS A 1 118 ? 10.859 -1.850 13.729 1.00 57.12 118 LYS A C 1
ATOM 923 O O . LYS A 1 118 ? 11.524 -1.107 13.006 1.00 57.12 118 LYS A O 1
ATOM 928 N N . GLU A 1 119 ? 11.419 -2.744 14.546 1.00 63.03 119 GLU A N 1
ATOM 929 C CA . GLU A 1 119 ? 12.870 -2.957 14.604 1.00 63.03 119 GLU A CA 1
ATOM 930 C C . GLU A 1 119 ? 13.388 -3.554 13.293 1.00 63.03 119 GLU A C 1
ATOM 932 O O . GLU A 1 119 ? 14.403 -3.099 12.764 1.00 63.03 119 GLU A O 1
ATOM 937 N N . SER A 1 120 ? 12.644 -4.493 12.700 1.00 64.00 120 SER A N 1
ATOM 938 C CA . SER A 1 120 ? 12.970 -5.068 11.390 1.00 64.00 120 SER A CA 1
ATOM 939 C C . SER A 1 120 ? 12.904 -4.039 10.252 1.00 64.00 120 SER A C 1
ATOM 941 O O . SER A 1 120 ? 13.746 -4.070 9.352 1.00 64.00 120 SER A O 1
ATOM 943 N N . ALA A 1 121 ? 11.958 -3.095 10.307 1.00 58.81 121 ALA A N 1
ATOM 944 C CA . ALA A 1 121 ? 11.842 -2.004 9.342 1.00 58.81 121 ALA A CA 1
ATOM 945 C C . ALA A 1 121 ? 12.980 -0.983 9.506 1.00 58.81 121 ALA A C 1
ATOM 947 O O . ALA A 1 121 ? 13.599 -0.586 8.526 1.00 58.81 121 ALA A O 1
ATOM 948 N N . LEU A 1 122 ? 13.343 -0.604 10.732 1.00 61.69 122 LEU A N 1
ATOM 949 C CA . LEU A 1 122 ? 14.474 0.303 10.969 1.00 61.69 122 LEU A CA 1
ATOM 950 C C . LEU A 1 122 ? 15.826 -0.344 10.626 1.00 61.69 122 LEU A C 1
ATOM 952 O O . LEU A 1 122 ? 16.698 0.303 10.043 1.00 61.69 122 LEU A O 1
ATOM 956 N N . ALA A 1 123 ? 16.002 -1.634 10.921 1.00 61.50 123 ALA A N 1
ATOM 957 C CA . ALA A 1 123 ? 17.184 -2.392 10.518 1.00 61.50 123 ALA A CA 1
ATOM 958 C C . ALA A 1 123 ? 17.295 -2.493 8.988 1.00 61.50 123 ALA A C 1
ATOM 960 O O . ALA A 1 123 ? 18.389 -2.356 8.438 1.00 61.50 123 ALA A O 1
ATOM 961 N N . ALA A 1 124 ? 16.164 -2.676 8.299 1.00 57.22 124 ALA A N 1
ATOM 962 C CA . ALA A 1 124 ? 16.082 -2.595 6.848 1.00 57.22 124 ALA A CA 1
ATOM 963 C C . ALA A 1 124 ? 16.480 -1.191 6.359 1.00 57.22 124 ALA A C 1
ATOM 965 O O . ALA A 1 124 ? 17.364 -1.088 5.518 1.00 57.22 124 ALA A O 1
ATOM 966 N N . ALA A 1 125 ? 15.960 -0.109 6.942 1.00 55.53 125 ALA A N 1
ATOM 967 C CA . ALA A 1 125 ? 16.324 1.262 6.566 1.00 55.53 125 ALA A CA 1
ATOM 968 C C . ALA A 1 125 ? 17.843 1.512 6.609 1.00 55.53 125 ALA A C 1
ATO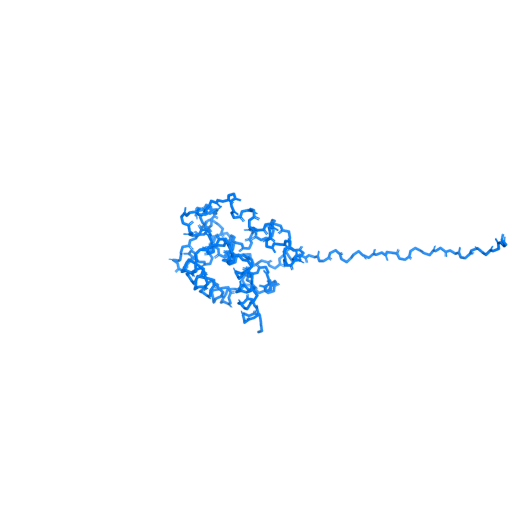M 970 O O . ALA A 1 125 ? 18.416 2.082 5.680 1.00 55.53 125 ALA A O 1
ATOM 971 N N . ASN A 1 126 ? 18.508 1.013 7.655 1.00 54.66 126 ASN A N 1
ATOM 972 C CA . ASN A 1 126 ? 19.956 1.135 7.825 1.00 54.66 126 ASN A CA 1
ATOM 973 C C . ASN A 1 126 ? 20.763 0.244 6.863 1.00 54.66 126 ASN A C 1
ATOM 975 O O . ASN A 1 126 ? 21.904 0.569 6.541 1.00 54.66 126 ASN A O 1
ATOM 979 N N . LYS A 1 127 ? 20.189 -0.872 6.395 1.00 50.50 127 LYS A N 1
ATOM 980 C CA . LYS A 1 127 ? 20.837 -1.829 5.483 1.00 50.50 127 LYS A CA 1
ATOM 981 C C . LYS A 1 127 ? 20.593 -1.504 4.001 1.00 50.50 127 LYS A C 1
ATOM 983 O O . LYS A 1 127 ? 21.493 -1.675 3.183 1.00 50.50 127 LYS A O 1
ATOM 988 N N . TYR A 1 128 ? 19.405 -1.007 3.657 1.00 49.62 128 TYR A N 1
ATOM 989 C CA . TYR A 1 128 ? 18.962 -0.698 2.290 1.00 49.62 128 TYR A CA 1
ATOM 990 C C . TYR A 1 128 ? 19.266 0.734 1.845 1.00 49.62 128 TYR A C 1
ATOM 992 O O . TYR A 1 128 ? 19.170 1.023 0.655 1.00 49.62 128 TYR A O 1
ATOM 1000 N N . GLY A 1 129 ? 19.797 1.589 2.730 1.00 43.09 129 GLY A N 1
ATOM 1001 C CA . GLY A 1 129 ? 20.480 2.827 2.328 1.00 43.09 129 GLY A CA 1
ATOM 1002 C C . GLY A 1 129 ? 21.626 2.622 1.314 1.00 43.09 129 GLY A C 1
ATOM 1003 O O . GLY A 1 129 ? 22.146 3.600 0.787 1.00 43.09 129 GLY A O 1
ATOM 1004 N N . GLN A 1 130 ? 22.010 1.370 1.010 1.00 43.69 130 GLN A N 1
ATOM 1005 C CA . GLN A 1 130 ? 23.033 1.014 0.019 1.00 43.69 130 GLN A CA 1
ATOM 1006 C C . GLN A 1 130 ? 22.583 0.060 -1.109 1.00 43.69 130 GLN A C 1
ATOM 1008 O O . GLN A 1 130 ? 23.379 -0.196 -2.010 1.00 43.69 130 GLN A O 1
ATOM 1013 N N . GLN A 1 131 ? 21.350 -0.467 -1.125 1.00 43.06 131 GLN A N 1
ATOM 1014 C CA . GLN A 1 131 ? 20.908 -1.414 -2.167 1.00 43.06 131 GLN A CA 1
ATOM 1015 C C . GLN A 1 131 ? 19.512 -1.066 -2.694 1.00 43.06 131 GLN A C 1
ATOM 1017 O O . GLN A 1 131 ? 18.502 -1.318 -2.049 1.00 43.06 131 GLN A O 1
ATOM 1022 N N . SER A 1 132 ? 19.466 -0.496 -3.900 1.00 47.34 132 SER A N 1
ATOM 1023 C CA . SER A 1 132 ? 18.234 -0.248 -4.653 1.00 47.34 132 SER A CA 1
ATOM 1024 C C . SER A 1 132 ? 17.538 -1.560 -5.034 1.00 47.34 132 SER A C 1
ATOM 1026 O O . SER A 1 132 ? 18.201 -2.474 -5.521 1.00 47.34 132 SER A O 1
ATOM 1028 N N . TRP A 1 133 ? 16.205 -1.598 -4.937 1.00 44.19 133 TRP A N 1
ATOM 1029 C CA . TRP A 1 133 ? 15.284 -2.705 -5.271 1.00 44.19 133 TRP A CA 1
ATOM 1030 C C . TRP A 1 133 ? 15.405 -3.299 -6.701 1.00 44.19 133 TRP A C 1
ATOM 1032 O O . TRP A 1 133 ? 14.689 -4.225 -7.067 1.00 44.19 133 TRP A O 1
ATOM 1042 N N . GLN A 1 134 ? 16.338 -2.824 -7.532 1.00 45.19 134 GLN A N 1
ATOM 1043 C CA . GLN A 1 134 ? 16.487 -3.180 -8.949 1.00 45.19 134 GLN A CA 1
ATOM 1044 C C . GLN A 1 134 ? 16.757 -4.669 -9.266 1.00 45.19 134 GLN A C 1
ATOM 1046 O O . GLN A 1 134 ? 16.842 -5.007 -10.444 1.00 45.19 134 GLN A O 1
ATOM 1051 N N . GLN A 1 135 ? 16.881 -5.583 -8.297 1.00 43.00 135 GLN A N 1
ATOM 1052 C CA . GLN A 1 135 ? 17.281 -6.974 -8.579 1.00 43.00 135 GLN A CA 1
ATOM 1053 C C . GLN A 1 135 ? 16.201 -8.057 -8.447 1.00 43.00 135 GLN A C 1
ATOM 1055 O O . GLN A 1 135 ? 16.468 -9.191 -8.842 1.00 43.00 135 GLN A O 1
ATOM 1060 N N . GLN A 1 136 ? 14.978 -7.755 -8.003 1.00 41.03 136 GLN A N 1
ATOM 1061 C CA . GLN A 1 136 ? 13.903 -8.762 -7.938 1.00 41.03 136 GLN A CA 1
ATOM 1062 C C . GLN A 1 136 ? 12.625 -8.291 -8.629 1.00 41.03 136 GLN A C 1
ATOM 1064 O O . GLN A 1 136 ? 11.522 -8.326 -8.093 1.00 41.03 136 GLN A O 1
ATOM 1069 N N . GLN A 1 137 ? 12.777 -7.879 -9.888 1.00 37.69 137 GLN A N 1
ATOM 1070 C CA . GLN A 1 137 ? 11.636 -7.773 -10.786 1.00 37.69 137 GLN A CA 1
ATOM 1071 C C . GLN A 1 137 ? 10.997 -9.154 -10.956 1.00 37.69 137 GLN A C 1
ATOM 1073 O O . GLN A 1 137 ? 11.692 -10.149 -11.187 1.00 37.69 137 GLN A O 1
ATOM 1078 N N . CYS A 1 138 ? 9.665 -9.190 -10.871 1.00 38.75 138 CYS A N 1
ATOM 1079 C CA . CYS A 1 138 ? 8.837 -10.307 -11.299 1.00 38.75 138 CYS A CA 1
ATOM 1080 C C . CYS A 1 138 ? 9.159 -10.599 -12.769 1.00 38.75 138 CYS A C 1
ATOM 1082 O O . CYS A 1 138 ? 8.563 -10.021 -13.674 1.00 38.75 138 CYS A O 1
ATOM 1084 N N . LYS A 1 139 ? 10.147 -11.461 -13.032 1.00 31.53 139 LYS A N 1
ATOM 1085 C CA . LYS A 1 139 ? 10.383 -11.958 -14.383 1.00 31.53 139 LYS A CA 1
ATOM 1086 C C . LYS A 1 139 ? 9.127 -12.713 -14.769 1.00 31.53 139 LYS A C 1
ATOM 1088 O O . LYS A 1 139 ? 8.847 -13.777 -14.214 1.00 31.53 139 LYS A O 1
ATOM 1093 N N . SER A 1 140 ? 8.377 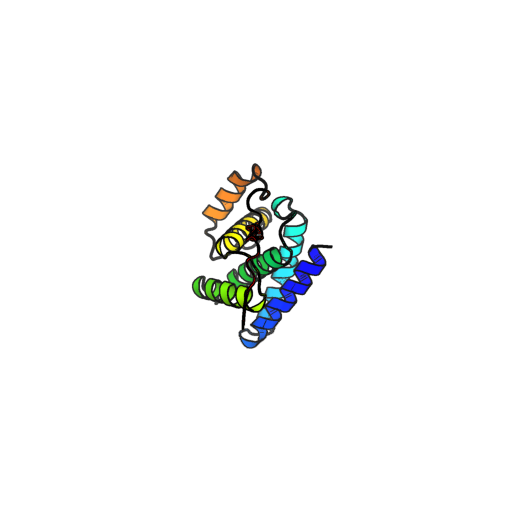-12.149 -15.711 1.00 30.16 140 SER A N 1
ATOM 1094 C CA . SER A 1 140 ? 7.374 -12.891 -16.446 1.00 30.16 140 SER A CA 1
ATOM 1095 C C . SER A 1 140 ? 8.054 -14.169 -16.919 1.00 30.16 140 SER A C 1
ATOM 1097 O O . SER A 1 140 ? 9.048 -14.151 -17.652 1.00 30.16 140 SER A O 1
ATOM 1099 N N . THR A 1 141 ? 7.570 -15.307 -16.439 1.00 36.00 141 THR A N 1
ATOM 1100 C CA . THR A 1 141 ? 7.891 -16.593 -17.040 1.00 36.00 141 THR A CA 1
ATOM 1101 C C . THR A 1 141 ? 7.204 -16.587 -18.398 1.00 36.00 141 THR A C 1
ATOM 1103 O O . THR A 1 141 ? 6.145 -17.167 -18.604 1.00 36.00 141 THR A O 1
ATOM 1106 N N . THR A 1 142 ? 7.806 -15.876 -19.351 1.00 37.88 142 THR A N 1
ATOM 1107 C CA . THR A 1 142 ? 7.564 -16.124 -20.760 1.00 37.88 142 THR A CA 1
ATOM 1108 C C . THR A 1 142 ? 8.176 -17.492 -20.982 1.00 37.88 142 THR A C 1
ATOM 1110 O O . THR A 1 142 ? 9.392 -17.633 -21.124 1.00 37.88 142 THR A O 1
ATOM 1113 N N . SER A 1 143 ? 7.333 -18.519 -20.874 1.00 37.12 143 SER A N 1
ATOM 1114 C CA . SER A 1 143 ? 7.647 -19.865 -21.315 1.00 37.12 143 SER A CA 1
ATOM 1115 C C . SER A 1 143 ? 8.091 -19.736 -22.766 1.00 37.12 143 SER A C 1
ATOM 1117 O O . SER A 1 143 ? 7.280 -19.581 -23.677 1.00 37.12 143 SER A O 1
ATOM 1119 N N . SER A 1 144 ? 9.406 -19.723 -22.970 1.00 41.34 144 SER A N 1
ATOM 1120 C CA . SER A 1 144 ? 9.996 -20.014 -24.262 1.00 41.34 144 SER A CA 1
ATOM 1121 C C . SER A 1 144 ? 9.683 -21.482 -24.505 1.00 41.34 144 SER A C 1
ATOM 1123 O O . SER A 1 144 ? 10.458 -22.362 -24.142 1.00 41.34 144 SER A O 1
ATOM 1125 N N . ARG A 1 145 ? 8.487 -21.763 -25.035 1.00 42.16 145 ARG A N 1
ATOM 1126 C CA . ARG A 1 145 ? 8.233 -23.030 -25.705 1.00 42.16 145 ARG A CA 1
ATOM 1127 C C . ARG A 1 145 ? 9.181 -23.054 -26.891 1.00 42.16 145 ARG A C 1
ATOM 1129 O O . ARG A 1 145 ? 8.924 -22.433 -27.920 1.00 42.16 145 ARG A O 1
ATOM 1136 N N . SER A 1 146 ? 10.296 -23.742 -26.695 1.00 39.16 146 SER A N 1
ATOM 1137 C CA . SER A 1 146 ? 11.090 -24.326 -27.758 1.00 39.16 146 SER A CA 1
ATOM 1138 C C . SER A 1 146 ? 10.125 -25.002 -28.726 1.00 39.16 146 SER A C 1
ATOM 1140 O O . SER A 1 146 ? 9.427 -25.949 -28.363 1.00 39.16 146 SER A O 1
ATOM 1142 N N . VAL A 1 147 ? 10.026 -24.464 -29.937 1.00 38.81 147 VAL A N 1
ATOM 1143 C CA . VAL A 1 147 ? 9.393 -25.156 -31.053 1.00 38.81 147 VAL A CA 1
ATOM 1144 C C . VAL A 1 147 ? 10.341 -26.300 -31.396 1.00 38.81 147 VAL A C 1
A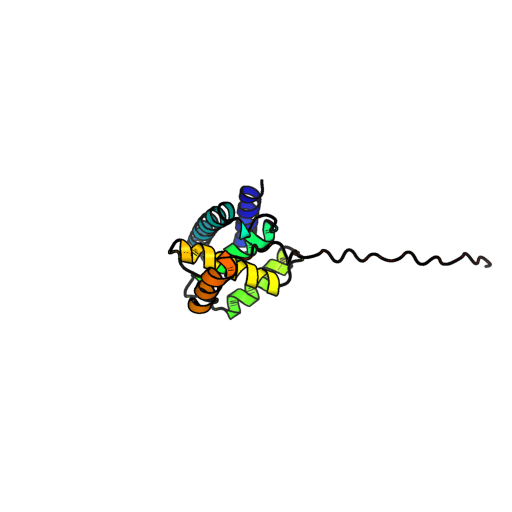TOM 1146 O O . VAL A 1 147 ? 11.320 -26.112 -32.113 1.00 38.81 147 VAL A O 1
ATOM 1149 N N . GLU A 1 148 ? 10.118 -27.467 -30.796 1.00 37.47 148 GLU A N 1
ATOM 1150 C CA . GLU A 1 148 ? 10.775 -28.690 -31.237 1.00 37.47 148 GLU A CA 1
ATOM 1151 C C . GLU A 1 148 ? 10.240 -29.044 -32.624 1.00 37.47 148 GLU A C 1
ATOM 1153 O O . GLU A 1 148 ? 9.048 -29.284 -32.831 1.00 37.47 148 GLU A O 1
ATOM 1158 N N . ASN A 1 149 ? 11.160 -29.040 -33.586 1.00 42.22 149 ASN A N 1
ATOM 1159 C CA . ASN A 1 149 ? 10.974 -29.571 -34.924 1.00 42.22 149 ASN A CA 1
ATOM 1160 C C . ASN A 1 149 ? 10.460 -31.015 -34.847 1.00 42.22 149 ASN A C 1
ATOM 1162 O O . ASN A 1 149 ? 11.222 -31.930 -34.546 1.00 42.22 149 ASN A O 1
ATOM 1166 N N . SER A 1 150 ? 9.191 -31.230 -35.185 1.00 35.44 150 SER A N 1
ATOM 1167 C CA . SER A 1 150 ? 8.690 -32.551 -35.565 1.00 35.44 150 SER A CA 1
ATOM 1168 C C . SER A 1 150 ? 8.654 -32.625 -37.092 1.00 35.44 150 SER A C 1
ATOM 1170 O O . SER A 1 150 ? 7.915 -31.850 -37.704 1.00 35.44 150 SER A O 1
ATOM 1172 N N . PRO A 1 151 ? 9.438 -33.503 -37.745 1.00 46.50 151 PRO A N 1
ATOM 1173 C CA . PRO A 1 151 ? 9.306 -33.704 -39.172 1.00 46.50 151 PRO A CA 1
ATOM 1174 C C . PRO A 1 151 ? 8.018 -34.474 -39.470 1.00 46.50 151 PRO A C 1
ATOM 1176 O O . PRO A 1 151 ? 7.708 -35.510 -38.886 1.00 46.50 151 PRO A O 1
ATOM 1179 N N . THR A 1 152 ? 7.291 -33.911 -40.423 1.00 49.97 152 THR A N 1
ATOM 1180 C CA . THR A 1 152 ? 6.199 -34.456 -41.218 1.00 49.97 152 THR A CA 1
ATOM 1181 C C . THR A 1 152 ? 6.302 -35.971 -41.443 1.00 49.97 152 THR A C 1
ATOM 1183 O O . THR A 1 152 ? 7.255 -36.455 -42.053 1.00 49.97 152 THR A O 1
ATOM 1186 N N . SER A 1 153 ? 5.264 -36.717 -41.064 1.00 41.75 153 SER A N 1
ATOM 1187 C CA . SER A 1 153 ? 4.939 -37.991 -41.710 1.00 41.75 153 SER A CA 1
ATOM 1188 C C . SER A 1 153 ? 3.437 -38.081 -41.943 1.00 41.75 153 SER A C 1
ATOM 1190 O O . SER A 1 153 ? 2.623 -38.038 -41.027 1.00 41.75 153 SER A O 1
ATOM 1192 N N . THR A 1 154 ? 3.101 -38.088 -43.225 1.00 51.69 154 THR A N 1
ATOM 1193 C CA . THR A 1 154 ? 1.770 -38.187 -43.824 1.00 51.69 154 THR A CA 1
ATOM 1194 C C . THR A 1 154 ? 1.331 -39.662 -43.899 1.00 51.69 154 THR A C 1
ATOM 1196 O O . THR A 1 154 ? 2.185 -40.535 -43.774 1.00 51.69 154 THR A O 1
ATOM 1199 N N . VAL A 1 155 ? 0.054 -39.896 -44.274 1.00 31.36 155 VAL A N 1
ATOM 1200 C CA . VAL A 1 155 ? -0.554 -41.130 -44.869 1.00 31.36 155 VAL A CA 1
ATOM 1201 C C . VAL A 1 155 ? -1.300 -42.037 -43.858 1.00 31.36 155 VAL A C 1
ATOM 1203 O O . VAL A 1 155 ? -0.713 -42.386 -42.848 1.00 31.36 155 VAL A O 1
ATOM 1206 N N . ARG A 1 156 ? -2.545 -42.535 -44.037 1.00 43.50 156 ARG A N 1
ATOM 1207 C CA . ARG A 1 156 ? -3.678 -42.407 -44.999 1.00 43.50 156 ARG A CA 1
ATOM 1208 C C . ARG A 1 156 ? -4.944 -43.023 -44.338 1.00 43.50 156 ARG A C 1
ATOM 1210 O O . ARG A 1 156 ? -4.796 -44.041 -43.675 1.00 43.50 156 ARG A O 1
ATOM 1217 N N . ILE A 1 157 ? -6.111 -42.461 -44.696 1.00 42.25 157 ILE A N 1
ATOM 1218 C CA . ILE A 1 157 ? -7.523 -42.922 -44.572 1.00 42.25 157 ILE A CA 1
ATOM 1219 C C . ILE A 1 157 ? -8.047 -43.159 -43.153 1.00 42.25 157 ILE A C 1
ATOM 1221 O O . ILE A 1 157 ? -7.780 -44.232 -42.577 1.00 42.25 157 ILE A O 1
#

pLDDT: mean 72.94, std 18.04, range [30.16, 91.81]

Foldseek 3Di:
DLLVVLLVLLLVLLVVCPVVDDPVLSVQLSVQLNVLSVLLVVDQLNVPPHSPLSSLLSSLQSQQVDPVADPVNSVVSSVVSCVVVVPPDDPVVSVVSNLVSQLSCVVVVHDHRNNQPNVNSVVCNVVCVPPRNPPDDPPPPPPPPDPPDDDDDDDDD

Organism: NCBI:txid1486917

Radius of gyration: 19.61 Å; chains: 1; bounding box: 42×54×60 Å